Protein AF-B4K086-F1 (afdb_monomer)

Mean predicted aligned error: 8.66 Å

Organism: Drosophila grimshawi (NCBI:txid7222)

Nearest PDB structures (foldseek):
  3rhd-assembly1_A  TM=7.196E-01  e=6.968E-02  Methanocaldococcus jannaschii
  5izd-assembly1_C  TM=5.381E-01  e=2.845E-02  Thermoplasma acidophilum
  7ljd-assembly1_A  TM=4.896E-01  e=7.433E-01  Homo sapiens
  7ljc-assembly1_A  TM=4.248E-01  e=9.601E-01  Homo sapiens
  8hdo-assembly1_A  TM=4.375E-01  e=1.409E+00  Homo sapiens

InterPro domains:
  IPR009961 Protein of unknown function DUF1487 [PF07368] (1-155)
  IPR009961 Protein of unknown function DUF1487 [PTHR21644] (1-155)

Sequence (176 aa):
MQPLAESVATHPNYMATLEMIGKLSVKTISADKTLISDPLVSPILVCNCQHSMLGEGPTGVICLHTFRSNAEAVEICCKESFQFSSTCIWNESLEGIYQLAVAIDCPIFYCNCNNVSLSPISSDEIKLCFFDGFHYERLPINGKNKIIIFPIGAHISQKSDEPPIVSNSSIPFLIE

Radius of gyration: 19.1 Å; Cα contacts (8 Å, |Δi|>4): 245; chains: 1; bounding box: 48×34×50 Å

Solvent-accessible surface area (backbone atoms only — not comparable to full-atom values): 10789 Å² total; per-residue (Å²): 133,69,65,44,55,67,80,33,63,74,25,69,44,21,56,53,18,56,53,35,42,62,74,68,66,59,56,70,51,65,70,63,70,91,82,43,65,86,87,50,39,58,46,34,35,34,48,76,49,63,53,70,76,40,57,68,79,56,39,54,62,42,68,43,74,89,70,92,44,71,68,50,48,43,54,57,60,70,69,42,86,70,80,48,77,56,48,68,46,84,68,92,46,68,67,60,48,51,55,47,61,68,68,42,80,46,44,31,38,25,37,65,48,71,96,71,81,59,74,86,55,67,49,89,83,48,44,65,49,77,56,95,53,28,42,39,38,49,46,80,51,96,92,37,70,29,38,42,33,34,56,39,69,90,65,42,85,73,80,67,92,62,78,80,76,86,63,84,66,93,52,80,86,78,76,122

pLDDT: mean 86.0, std 16.11, range [36.31, 98.06]

Foldseek 3Di:
DDWDDPCLLPDPLLVQLVVLCVVVVFDKDADDPVVDDPPTGAQIETEPDAVVSRGDDSNSYDYDYDDDALVRVLVSQVPHPDAAQEDEAEDPDPVSQVVNVQRHRYQEYHYNDPDDDCVVVPDPVPQWDDDPQKTWGWDQHPNGTHIYIYGHDPSPPDDDPDDDPPDPDPDVPVPD

Secondary structure (DSSP, 8-state):
-PPPPHHHHT-HHHHHHHHHHHHHT--EE---GGGS-TT--PPEEEET--GGGT-SSS--EEEE---SSHHHHHHHHHH-SS--S-EEE--S-HHHHHHHHHHS--SEEEES--S--SGGG-STT--EEEETTEEEEEEEETTEEEEEEEE-GGGS----SSPP-----SSGGG--

Structure (mmCIF, N/CA/C/O backbone):
data_AF-B4K086-F1
#
_entry.id   AF-B4K086-F1
#
loop_
_atom_site.group_PDB
_atom_site.id
_atom_site.type_symbol
_atom_site.label_atom_id
_atom_site.label_alt_id
_atom_site.label_comp_id
_atom_site.label_asym_id
_atom_site.label_entity_id
_atom_site.label_seq_id
_atom_site.pdbx_PDB_ins_code
_atom_site.Cartn_x
_atom_site.Cartn_y
_atom_site.Cartn_z
_atom_site.occupancy
_atom_site.B_iso_or_equiv
_atom_site.auth_seq_id
_atom_site.auth_comp_id
_atom_site.auth_asym_id
_atom_site.auth_atom_id
_atom_site.pdbx_PDB_model_num
ATOM 1 N N . MET A 1 1 ? 17.214 -6.961 -1.903 1.00 69.44 1 MET A N 1
ATOM 2 C CA . MET A 1 1 ? 15.840 -7.195 -2.401 1.00 69.44 1 MET A CA 1
ATOM 3 C C . MET A 1 1 ? 15.646 -8.691 -2.537 1.00 69.44 1 MET A C 1
ATOM 5 O O . MET A 1 1 ? 16.570 -9.343 -3.003 1.00 69.44 1 MET A O 1
ATOM 9 N N . GLN A 1 2 ? 14.514 -9.225 -2.080 1.00 79.31 2 GLN A N 1
ATOM 10 C CA . GLN A 1 2 ? 14.184 -10.639 -2.285 1.00 79.31 2 GLN A CA 1
ATOM 11 C C . GLN A 1 2 ? 13.785 -10.873 -3.752 1.00 79.31 2 GLN A C 1
ATOM 13 O O . G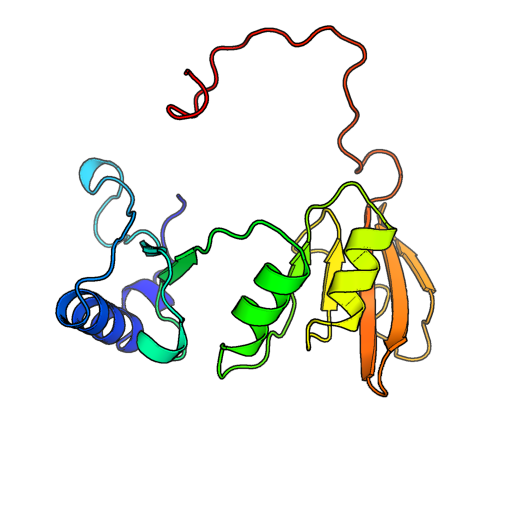LN A 1 2 ? 13.277 -9.937 -4.376 1.00 79.31 2 GLN A O 1
ATOM 18 N N . PRO A 1 3 ? 14.012 -12.070 -4.311 1.00 84.81 3 PRO A N 1
ATOM 19 C CA . PRO A 1 3 ? 13.535 -12.411 -5.646 1.00 84.81 3 PRO A CA 1
ATOM 20 C C . PRO A 1 3 ? 12.010 -12.355 -5.783 1.00 84.81 3 PRO A C 1
ATOM 22 O O . PRO A 1 3 ? 11.280 -12.545 -4.809 1.00 84.81 3 PRO A O 1
ATOM 25 N N . 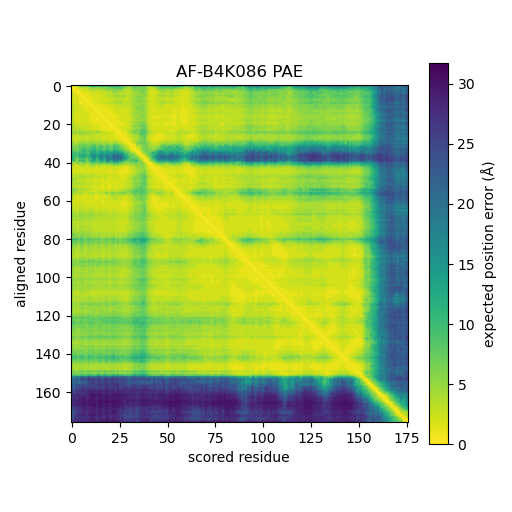LEU A 1 4 ? 11.529 -12.132 -7.007 1.00 86.81 4 LEU A N 1
ATOM 26 C CA . LEU A 1 4 ? 10.123 -12.317 -7.357 1.00 86.81 4 LEU A CA 1
ATOM 27 C C . LEU A 1 4 ? 9.743 -13.796 -7.249 1.00 86.81 4 LEU A C 1
ATOM 29 O O . LEU A 1 4 ? 10.556 -14.688 -7.496 1.00 86.81 4 LEU A O 1
ATOM 33 N N . ALA A 1 5 ? 8.475 -14.047 -6.927 1.00 88.00 5 ALA A N 1
ATOM 34 C CA . ALA A 1 5 ? 7.904 -15.378 -7.066 1.00 88.00 5 ALA A CA 1
ATOM 35 C C . ALA A 1 5 ? 7.968 -15.823 -8.535 1.00 88.00 5 ALA A C 1
ATOM 37 O O . ALA A 1 5 ? 7.764 -15.009 -9.439 1.00 88.00 5 ALA A O 1
ATOM 38 N N . GLU A 1 6 ? 8.188 -17.118 -8.768 1.00 87.62 6 GLU A N 1
ATOM 39 C CA . GLU A 1 6 ? 8.276 -17.699 -10.115 1.00 87.62 6 GLU A CA 1
ATOM 40 C C . GLU A 1 6 ? 7.051 -17.345 -10.971 1.00 87.62 6 GLU A C 1
ATOM 42 O O . GLU A 1 6 ? 7.188 -16.905 -12.108 1.00 87.62 6 GLU A O 1
ATOM 47 N N . SER A 1 7 ? 5.856 -17.403 -10.374 1.00 89.44 7 SER A N 1
ATOM 48 C CA . SER A 1 7 ? 4.592 -17.059 -11.032 1.00 89.44 7 SER A CA 1
ATOM 49 C C . SER A 1 7 ? 4.510 -15.615 -11.532 1.00 89.44 7 SER A C 1
ATOM 51 O O . SER A 1 7 ? 3.753 -15.347 -12.461 1.00 89.44 7 SER A O 1
ATOM 53 N N . VAL A 1 8 ? 5.261 -14.688 -10.930 1.00 90.38 8 VAL A N 1
ATOM 54 C CA . VAL A 1 8 ? 5.365 -13.288 -11.371 1.00 90.38 8 VAL A CA 1
ATOM 55 C C . VAL A 1 8 ? 6.495 -13.143 -12.386 1.00 90.38 8 VAL A C 1
ATOM 57 O O . VAL A 1 8 ? 6.307 -12.513 -13.423 1.00 90.38 8 VAL A O 1
ATOM 60 N N . ALA A 1 9 ? 7.647 -13.762 -12.115 1.00 88.31 9 ALA A N 1
ATOM 61 C CA . ALA A 1 9 ? 8.837 -13.729 -12.962 1.00 88.31 9 ALA A CA 1
ATOM 62 C C . ALA A 1 9 ? 8.576 -14.210 -14.397 1.00 88.31 9 ALA A C 1
ATOM 64 O O . ALA A 1 9 ? 9.133 -13.664 -15.346 1.00 88.31 9 ALA A O 1
ATOM 65 N N . THR A 1 10 ? 7.713 -15.213 -14.564 1.00 89.25 10 THR A N 1
ATOM 66 C CA . THR A 1 10 ? 7.357 -15.773 -15.874 1.00 89.25 10 THR A CA 1
ATOM 67 C C . THR A 1 10 ? 6.059 -15.196 -16.442 1.00 89.25 10 THR A C 1
ATOM 69 O O . THR A 1 10 ? 5.578 -15.669 -17.473 1.00 89.25 10 THR A O 1
ATOM 72 N N . HIS A 1 11 ? 5.441 -14.217 -15.773 1.00 93.00 11 HIS A N 1
ATOM 73 C CA . HIS A 1 11 ? 4.130 -13.719 -16.174 1.00 93.00 11 HIS A CA 1
ATOM 74 C C . HIS A 1 11 ? 4.225 -12.808 -17.413 1.00 93.00 11 HIS A C 1
ATOM 76 O O . HIS A 1 11 ? 5.074 -11.913 -17.445 1.00 93.00 11 HIS A O 1
ATOM 82 N N . PRO A 1 12 ? 3.320 -12.927 -18.406 1.00 94.25 12 PRO A N 1
ATOM 83 C CA . PRO A 1 12 ? 3.310 -12.044 -19.578 1.00 94.25 12 PRO A CA 1
ATOM 84 C C . PRO A 1 12 ? 3.248 -10.551 -19.226 1.00 94.25 12 PRO A C 1
ATOM 86 O O . PRO A 1 12 ? 3.929 -9.739 -19.847 1.00 94.25 12 PRO A O 1
ATOM 89 N N . ASN A 1 13 ? 2.483 -10.191 -18.189 1.00 94.88 13 ASN A N 1
ATOM 90 C CA . ASN A 1 13 ? 2.382 -8.803 -17.720 1.00 94.88 13 ASN A CA 1
ATOM 91 C C . ASN A 1 13 ? 3.718 -8.258 -17.198 1.00 94.88 13 ASN A C 1
ATOM 93 O O . ASN A 1 13 ? 4.010 -7.095 -17.444 1.00 94.88 13 ASN A O 1
ATOM 97 N N . TYR A 1 14 ? 4.552 -9.081 -16.551 1.00 93.81 14 TYR A N 1
ATOM 98 C CA . TYR A 1 14 ? 5.896 -8.662 -16.149 1.00 93.81 14 TYR A CA 1
ATOM 99 C C . TYR A 1 14 ? 6.744 -8.305 -17.376 1.00 93.81 14 TYR A C 1
ATOM 101 O O . TYR A 1 14 ? 7.332 -7.226 -17.429 1.00 93.81 14 TYR A O 1
ATOM 109 N N . MET A 1 15 ? 6.731 -9.154 -18.409 1.00 91.69 15 MET A N 1
ATOM 110 C CA . MET A 1 15 ? 7.468 -8.904 -19.655 1.00 91.69 15 MET A CA 1
ATOM 111 C C . MET A 1 15 ? 6.976 -7.638 -20.371 1.00 91.69 15 MET A C 1
ATOM 113 O O . MET A 1 15 ? 7.784 -6.802 -20.773 1.00 91.69 15 MET A O 1
ATOM 117 N N . ALA A 1 16 ? 5.657 -7.446 -20.459 1.00 95.44 16 ALA A N 1
ATOM 118 C CA . ALA A 1 16 ? 5.065 -6.235 -21.027 1.00 95.44 16 ALA A CA 1
ATOM 119 C C . ALA A 1 16 ? 5.452 -4.973 -20.233 1.00 95.44 16 ALA A C 1
ATOM 121 O O . ALA A 1 16 ? 5.748 -3.931 -20.821 1.00 95.44 16 ALA A O 1
ATOM 122 N N . THR A 1 17 ? 5.516 -5.066 -18.902 1.00 95.56 17 THR A N 1
ATOM 123 C CA . THR A 1 17 ? 5.981 -3.971 -18.046 1.00 95.56 17 THR A CA 1
ATOM 124 C C . THR A 1 17 ? 7.452 -3.631 -18.294 1.00 95.56 17 THR A C 1
ATOM 126 O O . THR A 1 17 ? 7.785 -2.448 -18.362 1.00 95.56 17 THR A O 1
ATOM 129 N N . LEU A 1 18 ? 8.333 -4.617 -18.505 1.00 93.44 18 LEU A N 1
ATOM 130 C CA . LEU A 1 18 ? 9.736 -4.358 -18.862 1.00 93.44 18 LEU A CA 1
ATOM 131 C C . LEU A 1 18 ? 9.861 -3.582 -20.180 1.00 93.44 18 LEU A C 1
ATOM 133 O O . LEU A 1 18 ? 10.646 -2.634 -20.271 1.00 93.44 18 LEU A O 1
ATOM 137 N N . GLU A 1 19 ? 9.060 -3.936 -21.188 1.00 95.00 19 GLU A N 1
ATOM 138 C CA . GLU A 1 19 ? 9.011 -3.180 -22.442 1.00 95.00 19 GLU A CA 1
ATOM 139 C C . GLU A 1 19 ? 8.523 -1.744 -22.223 1.00 95.00 19 GLU A C 1
ATOM 141 O O . GLU A 1 19 ? 9.067 -0.805 -22.811 1.00 95.00 19 GLU A O 1
ATOM 146 N N . MET A 1 20 ? 7.504 -1.561 -21.379 1.00 96.44 20 MET A N 1
ATOM 147 C CA . MET A 1 20 ? 6.934 -0.246 -21.097 1.00 96.44 20 MET A CA 1
ATOM 148 C C . MET A 1 20 ? 7.914 0.656 -20.340 1.00 96.44 20 MET A C 1
ATOM 150 O O . MET A 1 20 ? 8.062 1.825 -20.693 1.00 96.44 20 MET A O 1
ATOM 154 N N . ILE A 1 21 ? 8.662 0.106 -19.379 1.00 95.44 21 ILE A N 1
ATOM 155 C CA . ILE A 1 21 ? 9.772 0.800 -18.707 1.00 95.44 21 ILE A CA 1
ATOM 156 C C . ILE A 1 21 ? 10.783 1.318 -19.737 1.00 95.44 21 ILE A C 1
ATOM 158 O O . ILE A 1 21 ? 11.169 2.488 -19.685 1.00 95.44 21 ILE A O 1
ATOM 162 N N . GLY A 1 22 ? 11.177 0.472 -20.698 1.00 93.75 22 GLY A N 1
ATOM 163 C CA . GLY A 1 22 ? 12.098 0.851 -21.770 1.00 93.75 22 GLY A CA 1
ATOM 164 C C . GLY A 1 22 ? 11.544 1.966 -22.663 1.00 93.75 22 GLY A C 1
ATOM 165 O O . GLY A 1 22 ? 12.252 2.929 -22.957 1.00 93.75 22 GLY A O 1
ATOM 166 N N . LYS A 1 23 ? 10.261 1.886 -23.041 1.00 96.38 23 LYS A N 1
ATOM 167 C CA . LYS A 1 23 ? 9.582 2.905 -23.864 1.00 96.38 23 LYS A CA 1
ATOM 168 C C . LYS A 1 23 ? 9.470 4.253 -23.152 1.00 96.38 23 LYS A C 1
ATOM 170 O O . LYS A 1 23 ? 9.705 5.285 -23.772 1.00 96.38 23 LYS A O 1
ATOM 175 N N . LEU A 1 24 ? 9.125 4.248 -21.866 1.00 95.56 24 LEU A N 1
ATOM 176 C CA . LEU A 1 24 ? 8.968 5.467 -21.071 1.00 95.56 24 LEU A CA 1
ATOM 177 C C . LEU A 1 24 ? 10.306 6.071 -20.624 1.00 95.56 24 LEU A C 1
ATOM 179 O O . LEU A 1 24 ? 10.331 7.222 -20.197 1.00 95.56 24 LEU A O 1
ATOM 183 N N . SER A 1 25 ? 11.408 5.314 -20.710 1.00 93.12 25 SER A N 1
ATOM 184 C CA . SER A 1 25 ? 12.740 5.740 -20.249 1.00 93.12 25 SER A CA 1
ATOM 185 C C . SER A 1 25 ? 12.732 6.248 -18.798 1.00 93.12 25 SER A C 1
ATOM 187 O O . SER A 1 25 ? 13.395 7.227 -18.450 1.00 93.12 25 SER A O 1
ATOM 189 N N . VAL A 1 26 ? 11.949 5.586 -17.943 1.00 94.56 26 VAL A N 1
ATOM 190 C CA . VAL A 1 26 ? 11.819 5.926 -16.520 1.00 94.56 26 VAL A CA 1
ATOM 191 C C . VAL A 1 26 ? 13.050 5.491 -15.734 1.00 94.56 26 VAL A C 1
ATOM 193 O O . VAL A 1 26 ? 13.702 4.496 -16.048 1.00 94.56 26 VAL A O 1
ATOM 196 N N . LYS A 1 27 ? 13.369 6.230 -14.668 1.00 95.44 27 LYS A N 1
ATOM 197 C CA . LYS A 1 27 ? 14.475 5.875 -13.776 1.00 95.44 27 LYS A CA 1
ATOM 198 C C . LYS A 1 27 ? 14.109 4.630 -12.969 1.00 95.44 27 LYS A C 1
ATOM 200 O O . LYS A 1 27 ? 13.087 4.620 -12.286 1.00 95.44 27 LYS A O 1
ATOM 205 N N . THR A 1 28 ? 14.979 3.623 -12.992 1.00 94.62 28 THR A N 1
ATOM 206 C CA . THR A 1 28 ? 14.780 2.365 -12.262 1.00 94.62 28 THR A CA 1
ATOM 207 C C . THR A 1 28 ? 15.925 2.039 -11.313 1.00 94.62 28 THR A C 1
ATOM 209 O O . THR A 1 28 ? 17.080 2.350 -11.602 1.00 94.62 28 THR A O 1
ATOM 212 N N . ILE A 1 29 ? 15.618 1.336 -10.225 1.00 91.62 29 ILE A N 1
ATOM 213 C CA . ILE A 1 29 ? 16.590 0.700 -9.332 1.00 91.62 29 ILE A CA 1
ATOM 214 C C . ILE A 1 29 ? 16.277 -0.799 -9.324 1.00 91.62 29 ILE A C 1
ATOM 216 O O . ILE A 1 29 ? 15.154 -1.207 -9.040 1.00 91.62 29 ILE A O 1
ATOM 220 N N . SER A 1 30 ? 17.264 -1.623 -9.651 1.00 87.12 30 SER A N 1
ATOM 221 C CA . SER A 1 30 ? 17.156 -3.086 -9.630 1.00 87.12 30 SER A CA 1
ATOM 222 C C . SER A 1 30 ? 18.325 -3.661 -8.844 1.00 87.12 30 SER A C 1
ATOM 224 O O . SER A 1 30 ? 19.332 -2.980 -8.636 1.00 87.12 30 SER A O 1
ATOM 226 N N . ALA A 1 31 ? 18.175 -4.883 -8.339 1.00 84.31 31 ALA A N 1
ATOM 227 C CA . ALA A 1 31 ? 19.297 -5.548 -7.695 1.00 84.31 31 ALA A CA 1
ATOM 228 C C . ALA A 1 31 ? 20.352 -5.930 -8.739 1.00 84.31 31 ALA A C 1
ATOM 230 O O . ALA A 1 31 ? 20.042 -6.161 -9.909 1.00 84.31 31 ALA A O 1
ATOM 231 N N . ASP A 1 32 ? 21.604 -5.993 -8.291 1.00 79.00 32 ASP A N 1
ATOM 232 C CA . ASP A 1 32 ? 22.716 -6.424 -9.127 1.00 79.00 32 ASP A CA 1
ATOM 233 C C . ASP A 1 32 ? 22.438 -7.830 -9.683 1.00 79.00 32 ASP A C 1
ATOM 235 O O . ASP A 1 32 ? 22.127 -8.761 -8.935 1.00 79.00 32 ASP A O 1
ATOM 239 N N . LYS A 1 33 ? 22.558 -7.979 -11.006 1.00 72.00 33 LYS A N 1
ATOM 240 C CA . LYS A 1 33 ? 22.329 -9.243 -11.717 1.00 72.00 33 LYS A CA 1
ATOM 241 C C . LYS A 1 33 ? 23.295 -10.342 -11.278 1.00 72.00 33 LYS A C 1
ATOM 243 O O . LYS A 1 33 ? 22.970 -11.511 -11.412 1.00 72.00 33 LYS A O 1
ATOM 248 N N . THR A 1 34 ? 24.464 -9.987 -10.750 1.00 71.94 34 THR A N 1
ATOM 249 C CA . THR A 1 34 ? 25.441 -10.958 -10.234 1.00 71.94 34 THR A CA 1
ATOM 250 C C . THR A 1 34 ? 25.024 -11.571 -8.895 1.00 71.94 34 THR A C 1
ATOM 252 O O . THR A 1 34 ? 25.510 -12.641 -8.536 1.00 71.94 34 THR A O 1
ATOM 255 N N . LEU A 1 35 ? 24.106 -10.923 -8.168 1.00 67.62 35 LEU A N 1
ATOM 256 C CA . LEU A 1 35 ? 23.610 -11.369 -6.864 1.00 67.62 35 LEU A CA 1
ATOM 257 C C . LEU A 1 35 ? 22.326 -12.205 -6.961 1.00 67.62 35 LEU A C 1
ATOM 259 O O . LEU A 1 35 ? 21.799 -12.625 -5.931 1.00 67.62 35 LEU A O 1
ATOM 263 N N . ILE A 1 36 ? 21.801 -12.427 -8.170 1.00 66.19 36 ILE A N 1
ATOM 264 C CA . ILE A 1 36 ? 20.545 -13.144 -8.392 1.00 66.19 36 ILE A CA 1
ATOM 265 C C . ILE A 1 36 ? 20.772 -14.253 -9.413 1.00 66.19 36 ILE A C 1
ATOM 267 O O . ILE A 1 36 ? 21.121 -13.996 -10.561 1.00 66.19 36 ILE A O 1
ATOM 271 N N . SER A 1 37 ? 20.568 -15.495 -8.979 1.00 60.34 37 SER A N 1
ATOM 272 C CA . SER A 1 37 ? 20.691 -16.674 -9.834 1.00 60.34 37 SER A CA 1
ATOM 273 C C . SER A 1 37 ? 19.518 -16.771 -10.813 1.00 60.34 37 SER A C 1
ATOM 275 O O . SER A 1 37 ? 18.366 -16.743 -10.390 1.00 60.34 37 SER A O 1
ATOM 277 N N . ASP A 1 38 ? 19.802 -16.956 -12.101 1.00 56.69 38 ASP A N 1
ATOM 278 C CA . ASP A 1 38 ? 18.819 -17.348 -13.127 1.00 56.69 38 ASP A CA 1
ATOM 279 C C . ASP A 1 38 ? 18.017 -18.590 -12.655 1.00 56.69 38 ASP A C 1
ATOM 281 O O . ASP A 1 38 ? 18.640 -19.517 -1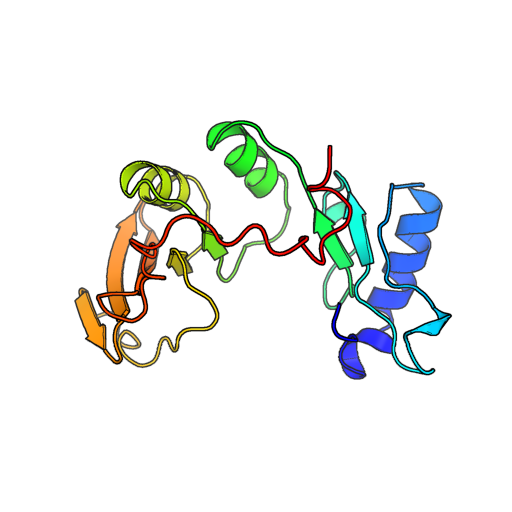2.117 1.00 56.69 38 ASP A O 1
ATOM 285 N N . PRO A 1 39 ? 16.666 -18.635 -12.756 1.00 55.62 39 PRO A N 1
ATOM 286 C CA . PRO A 1 39 ? 15.743 -17.721 -13.456 1.00 55.62 39 PRO A CA 1
ATOM 287 C C . PRO A 1 39 ? 15.127 -16.636 -12.571 1.00 55.62 39 PRO A C 1
ATOM 289 O O . PRO A 1 39 ? 14.152 -15.983 -12.950 1.00 55.62 39 PRO A O 1
ATOM 292 N N . LEU A 1 40 ? 15.650 -16.456 -11.361 1.00 63.97 40 LEU A N 1
ATOM 293 C CA . LEU A 1 40 ? 15.092 -15.506 -10.422 1.00 63.97 40 LEU A CA 1
ATOM 294 C C . LEU A 1 40 ? 15.355 -14.081 -10.917 1.00 63.97 40 LEU A C 1
ATOM 296 O O . LEU A 1 40 ? 16.470 -13.701 -11.262 1.00 63.97 40 LEU A O 1
ATOM 300 N N . VAL A 1 41 ? 14.302 -13.273 -10.938 1.00 78.19 41 VAL A N 1
ATOM 301 C CA . VAL A 1 41 ? 14.363 -11.841 -11.242 1.00 78.19 41 VAL A CA 1
ATOM 302 C C . VAL A 1 41 ? 14.037 -11.061 -9.978 1.00 78.19 41 VAL A C 1
ATOM 304 O O . VAL A 1 41 ? 13.205 -11.482 -9.174 1.00 78.19 41 VAL A O 1
ATOM 307 N N . SER A 1 42 ? 14.708 -9.931 -9.762 1.00 84.62 42 SER A N 1
ATOM 308 C CA . SER A 1 42 ? 14.342 -9.040 -8.658 1.00 84.62 42 SER A CA 1
ATOM 309 C C . SER A 1 42 ? 13.166 -8.148 -9.037 1.00 84.62 42 SER A C 1
ATOM 311 O O . SER A 1 42 ? 13.021 -7.792 -10.210 1.00 84.62 42 SER A O 1
ATOM 313 N N . PRO A 1 43 ? 12.368 -7.721 -8.043 1.00 90.25 43 PRO A N 1
ATOM 314 C CA . PRO A 1 43 ? 11.479 -6.592 -8.224 1.00 90.25 43 PRO A CA 1
ATOM 315 C C . PRO A 1 43 ? 12.260 -5.370 -8.714 1.00 90.25 43 PRO A C 1
ATOM 317 O O . PRO A 1 43 ? 13.383 -5.120 -8.264 1.00 90.25 43 PRO A O 1
ATOM 320 N N . ILE A 1 44 ? 11.650 -4.592 -9.603 1.00 92.38 44 ILE A N 1
ATOM 321 C CA . ILE A 1 44 ? 12.237 -3.349 -10.107 1.00 92.38 44 ILE A CA 1
ATOM 322 C C . ILE A 1 44 ? 11.541 -2.175 -9.432 1.00 92.38 44 ILE A C 1
ATOM 324 O O . ILE A 1 44 ? 10.325 -2.018 -9.528 1.00 92.38 44 ILE A O 1
ATOM 328 N N . LEU A 1 45 ? 12.315 -1.325 -8.767 1.00 95.00 45 LEU A N 1
ATOM 329 C CA . LEU A 1 45 ? 11.819 -0.049 -8.275 1.00 95.00 45 LEU A CA 1
ATOM 330 C C . LEU A 1 45 ? 11.769 0.936 -9.441 1.00 95.00 45 LEU A C 1
ATOM 332 O O . LEU A 1 45 ? 12.795 1.182 -10.074 1.00 95.00 45 LEU A O 1
ATOM 336 N N . VAL A 1 46 ? 10.606 1.520 -9.708 1.00 96.19 46 VAL A N 1
ATOM 337 C CA . VAL A 1 46 ? 10.427 2.548 -10.739 1.00 96.19 46 VAL A CA 1
ATOM 338 C C . VAL A 1 46 ? 10.173 3.883 -10.054 1.00 96.19 46 VAL A C 1
ATOM 340 O O . VAL A 1 46 ? 9.227 4.029 -9.284 1.00 96.19 46 VAL A O 1
ATOM 343 N N . CYS A 1 47 ? 11.039 4.862 -10.294 1.00 95.94 47 CYS A N 1
ATOM 344 C CA . CYS A 1 47 ? 10.998 6.136 -9.588 1.00 95.94 47 CYS A CA 1
ATOM 345 C C . CYS A 1 47 ? 10.040 7.126 -10.259 1.00 95.94 47 CYS A C 1
ATOM 347 O O . CYS A 1 47 ? 10.136 7.361 -11.462 1.00 95.94 47 CYS A O 1
ATOM 349 N N . ASN A 1 48 ? 9.199 7.779 -9.453 1.00 92.88 48 ASN A N 1
ATOM 350 C CA . ASN A 1 48 ? 8.303 8.870 -9.848 1.00 92.88 48 ASN A CA 1
ATOM 351 C C . ASN A 1 48 ? 7.420 8.539 -11.065 1.00 92.88 48 ASN A C 1
ATOM 353 O O . ASN A 1 48 ? 7.196 9.388 -11.928 1.00 92.88 48 ASN A O 1
ATOM 357 N N . CYS A 1 49 ? 6.915 7.307 -11.128 1.00 94.25 49 CYS A N 1
ATOM 358 C CA . CYS A 1 49 ? 6.064 6.817 -12.204 1.00 94.25 49 CYS A CA 1
ATOM 359 C C . CYS A 1 49 ? 4.820 6.154 -11.613 1.00 94.25 49 CYS A C 1
ATOM 361 O O . CYS A 1 49 ? 4.938 5.354 -10.688 1.00 94.25 49 CYS A O 1
ATOM 363 N N . GLN A 1 50 ? 3.648 6.489 -12.154 1.00 92.94 50 GLN A N 1
ATOM 364 C CA . GLN A 1 50 ? 2.394 5.848 -11.765 1.00 92.94 50 GLN A CA 1
ATOM 365 C C . GLN A 1 50 ? 2.368 4.414 -12.285 1.00 92.94 50 GLN A C 1
ATOM 367 O O . GLN A 1 50 ? 2.763 4.154 -13.425 1.00 92.94 50 GLN A O 1
ATOM 372 N N . HIS A 1 51 ? 1.875 3.484 -11.477 1.00 93.38 51 HIS A N 1
ATOM 373 C CA . HIS A 1 51 ? 1.811 2.080 -11.868 1.00 93.38 51 HIS A CA 1
ATOM 374 C C . HIS A 1 51 ? 0.870 1.863 -13.061 1.00 93.38 51 HIS A C 1
ATOM 376 O O . HIS A 1 51 ? 1.166 1.044 -13.928 1.00 93.38 51 HIS A O 1
ATOM 382 N N . SER A 1 52 ? -0.194 2.666 -13.172 1.00 91.69 52 SER A N 1
ATOM 383 C CA . SER A 1 52 ? -1.116 2.669 -14.321 1.00 91.69 52 SER A CA 1
ATOM 384 C C . SER A 1 52 ? -0.427 2.880 -15.681 1.00 91.69 52 SER A C 1
ATOM 386 O O . SER A 1 52 ? -0.927 2.429 -16.710 1.00 91.69 52 SER A O 1
ATOM 388 N N . MET A 1 53 ? 0.747 3.522 -15.703 1.00 93.12 53 MET A N 1
ATOM 389 C CA . MET A 1 53 ? 1.546 3.717 -16.917 1.00 93.12 53 MET A CA 1
ATOM 390 C C . MET A 1 53 ? 2.396 2.494 -17.281 1.00 93.12 53 MET A C 1
ATOM 392 O O . MET A 1 53 ? 2.902 2.425 -18.398 1.00 93.12 53 MET A O 1
ATOM 396 N N . LEU A 1 54 ? 2.600 1.564 -16.345 1.00 93.94 54 LEU A N 1
ATOM 397 C CA . LEU A 1 54 ? 3.508 0.419 -16.467 1.00 93.94 54 LEU A CA 1
ATOM 398 C C . LEU A 1 54 ? 2.779 -0.884 -16.815 1.00 93.94 54 LEU A C 1
ATOM 400 O O . LEU A 1 54 ? 3.373 -1.774 -17.427 1.00 93.94 54 LEU A O 1
ATOM 404 N N . GLY A 1 55 ? 1.511 -1.001 -16.423 1.00 91.19 55 GLY A N 1
ATOM 405 C CA . GLY A 1 55 ? 0.663 -2.157 -16.692 1.00 91.19 55 GLY A CA 1
ATOM 406 C C . GLY A 1 55 ? -0.257 -2.490 -15.522 1.00 91.19 55 GLY A C 1
ATOM 407 O O . GLY A 1 55 ? -0.291 -1.790 -14.515 1.00 91.19 55 GLY A O 1
ATOM 408 N N . GLU A 1 56 ? -0.993 -3.590 -15.655 1.00 89.06 56 GLU A N 1
ATOM 409 C CA . GLU A 1 56 ? -1.892 -4.104 -14.619 1.00 89.06 56 GLU A CA 1
ATOM 410 C C . GLU A 1 56 ? -1.533 -5.550 -14.248 1.00 89.06 56 GLU A C 1
ATOM 412 O O . GLU A 1 56 ? -1.014 -6.319 -15.064 1.00 89.06 56 GLU A O 1
ATOM 417 N N . GLY A 1 57 ? -1.839 -5.952 -13.013 1.00 88.50 57 GLY A N 1
ATOM 418 C CA . GLY A 1 57 ? -1.628 -7.316 -12.523 1.00 88.50 57 GLY A CA 1
ATOM 419 C C . GLY A 1 57 ? -0.210 -7.570 -11.984 1.00 88.50 57 GLY A C 1
ATOM 420 O O . GLY A 1 57 ? 0.394 -6.671 -11.400 1.00 88.50 57 GLY A O 1
ATOM 421 N N . PRO A 1 58 ? 0.330 -8.797 -12.104 1.00 90.56 58 PRO A N 1
ATOM 422 C CA . PRO A 1 58 ? 1.640 -9.154 -11.558 1.00 90.56 58 PRO A CA 1
ATOM 423 C C . PRO A 1 58 ? 2.764 -8.583 -12.435 1.00 90.56 58 PRO A C 1
ATOM 425 O O . PRO A 1 58 ? 3.340 -9.261 -13.283 1.00 90.56 58 PRO A O 1
ATOM 428 N N . THR A 1 59 ? 3.055 -7.304 -12.233 1.00 93.19 59 THR A N 1
ATOM 429 C CA . THR A 1 59 ? 4.006 -6.510 -13.025 1.00 93.19 59 THR A CA 1
ATOM 430 C C . THR A 1 59 ? 5.425 -6.525 -12.466 1.00 93.19 59 THR A C 1
ATOM 432 O O . THR A 1 59 ? 6.312 -5.936 -13.070 1.00 93.19 59 THR A O 1
ATOM 435 N N . GLY A 1 60 ? 5.664 -7.152 -11.307 1.00 91.88 60 GLY A N 1
ATOM 436 C CA . GLY A 1 60 ? 6.997 -7.282 -10.699 1.00 91.88 60 GLY A CA 1
ATOM 437 C C . GLY A 1 60 ? 7.701 -5.955 -10.377 1.00 91.88 60 GLY A C 1
ATOM 438 O O . GLY A 1 60 ? 8.903 -5.949 -10.110 1.00 91.88 60 GLY A O 1
ATOM 439 N N . VAL A 1 61 ? 6.977 -4.834 -10.405 1.00 93.50 61 VAL A N 1
ATOM 440 C CA . VAL A 1 61 ? 7.511 -3.495 -10.140 1.00 93.50 61 VAL A CA 1
ATOM 441 C C . VAL A 1 61 ? 6.974 -2.929 -8.837 1.00 93.50 61 VAL A C 1
ATOM 443 O O . VAL A 1 61 ? 5.861 -3.227 -8.409 1.00 93.50 61 VAL A O 1
ATOM 446 N N . ILE A 1 62 ? 7.772 -2.061 -8.228 1.00 93.69 62 ILE A N 1
ATOM 447 C CA . ILE A 1 62 ? 7.395 -1.259 -7.070 1.00 93.69 62 ILE A CA 1
ATOM 448 C C . ILE A 1 62 ? 7.569 0.207 -7.470 1.00 93.69 62 ILE A C 1
ATOM 450 O O . ILE A 1 62 ? 8.680 0.640 -7.774 1.00 93.69 62 ILE A O 1
ATOM 454 N N . CYS A 1 63 ? 6.488 0.983 -7.479 1.00 94.88 63 CYS A N 1
ATOM 455 C CA . CYS A 1 63 ? 6.575 2.416 -7.756 1.00 94.88 63 CYS A CA 1
ATOM 456 C C . CYS A 1 63 ? 7.067 3.154 -6.509 1.00 94.88 63 CYS A C 1
ATOM 458 O O . CYS A 1 63 ? 6.512 2.999 -5.422 1.00 94.88 63 CYS A O 1
ATOM 460 N N . LEU A 1 64 ? 8.123 3.950 -6.663 1.00 95.88 64 LEU A N 1
ATOM 461 C CA . LEU A 1 64 ? 8.747 4.698 -5.580 1.00 95.88 64 LEU A CA 1
ATOM 462 C C . LEU A 1 64 ? 8.610 6.195 -5.835 1.00 95.88 64 LEU A C 1
ATOM 464 O O . LEU A 1 64 ? 9.127 6.716 -6.824 1.00 95.88 64 LEU A O 1
ATOM 468 N N . HIS A 1 65 ? 7.967 6.887 -4.901 1.00 95.94 65 HIS A N 1
ATOM 469 C CA . HIS A 1 65 ? 7.776 8.330 -4.945 1.00 95.94 65 HIS A CA 1
ATOM 470 C C . HIS A 1 65 ? 8.397 8.986 -3.718 1.00 95.94 65 HIS A C 1
ATOM 472 O O . HIS A 1 65 ? 8.337 8.454 -2.611 1.00 95.94 65 HIS A O 1
ATOM 478 N N . THR A 1 66 ? 8.957 10.173 -3.918 1.00 95.19 66 THR A N 1
ATOM 479 C CA . THR A 1 66 ? 9.339 11.071 -2.826 1.00 95.19 66 THR A CA 1
ATOM 480 C C . THR A 1 66 ? 8.252 12.115 -2.630 1.00 95.19 66 THR A C 1
ATOM 482 O O . THR A 1 66 ? 7.763 12.673 -3.611 1.00 95.19 66 THR A O 1
ATOM 485 N N . PHE A 1 67 ? 7.926 12.422 -1.382 1.00 95.81 67 PHE A N 1
ATOM 486 C CA . PHE A 1 67 ? 6.958 13.449 -1.008 1.00 95.81 67 PHE A CA 1
ATOM 487 C C . PHE A 1 67 ? 7.454 14.197 0.234 1.00 95.81 67 PHE A C 1
ATOM 489 O O . PHE A 1 67 ? 8.306 13.701 0.971 1.00 95.81 67 PHE A O 1
ATOM 496 N N . ARG A 1 68 ? 6.934 15.402 0.460 1.00 95.56 68 ARG A N 1
ATOM 497 C CA . ARG A 1 68 ? 7.308 16.292 1.572 1.00 95.56 68 ARG A CA 1
ATOM 498 C C . ARG A 1 68 ? 6.195 16.490 2.593 1.00 95.56 68 ARG A C 1
ATOM 500 O O . ARG A 1 68 ? 6.434 17.059 3.653 1.00 95.56 68 ARG A O 1
ATOM 507 N N . SER A 1 69 ? 4.976 16.062 2.275 1.00 94.81 69 SER A N 1
ATOM 508 C CA . SER A 1 69 ? 3.813 16.213 3.148 1.00 94.81 69 SER A CA 1
ATOM 509 C C . SER A 1 69 ? 2.809 15.079 2.953 1.00 94.81 69 SER A C 1
ATOM 511 O O . SER A 1 69 ? 2.789 14.426 1.909 1.00 94.81 69 SER A O 1
ATOM 513 N N . ASN A 1 70 ? 1.925 14.891 3.937 1.00 94.69 70 ASN A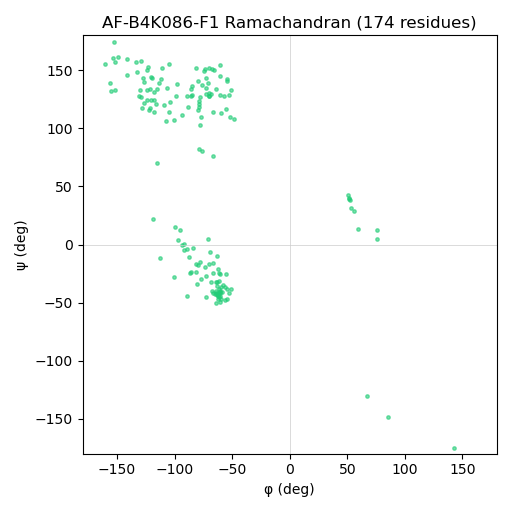 N 1
ATOM 514 C CA . ASN A 1 70 ? 0.795 13.966 3.817 1.00 94.69 70 ASN A CA 1
ATOM 515 C C . ASN A 1 70 ? -0.107 14.317 2.623 1.00 94.69 70 ASN A C 1
ATOM 517 O O . ASN A 1 70 ? -0.612 13.418 1.963 1.00 94.69 70 ASN A O 1
ATOM 521 N N . ALA A 1 71 ? -0.279 15.607 2.316 1.00 95.38 71 ALA A N 1
ATOM 522 C CA . ALA A 1 71 ? -1.074 16.048 1.172 1.00 95.38 71 ALA A CA 1
ATOM 523 C C . ALA A 1 71 ? -0.467 15.578 -0.161 1.00 95.38 71 ALA A C 1
ATOM 525 O O . ALA A 1 71 ? -1.189 15.060 -1.007 1.00 95.38 71 ALA A O 1
ATOM 526 N N . GLU A 1 72 ? 0.857 15.686 -0.320 1.00 95.94 72 GLU A N 1
ATOM 527 C CA . GLU A 1 72 ? 1.556 15.165 -1.503 1.00 95.94 72 GLU A CA 1
ATOM 528 C C . GLU A 1 72 ? 1.448 13.635 -1.596 1.00 95.94 72 GLU A C 1
ATOM 530 O O . GLU A 1 72 ? 1.191 13.106 -2.675 1.00 95.94 72 GLU A O 1
ATOM 535 N N . ALA A 1 73 ? 1.588 12.915 -0.475 1.00 95.06 73 ALA A N 1
ATOM 536 C CA . ALA A 1 73 ? 1.418 11.460 -0.447 1.00 95.06 73 ALA A CA 1
ATOM 537 C C . ALA A 1 73 ? 0.003 11.038 -0.883 1.00 95.06 73 ALA A C 1
ATOM 539 O O . ALA A 1 73 ? -0.151 10.138 -1.707 1.00 95.06 73 ALA A O 1
ATOM 540 N N . VAL A 1 74 ? -1.027 11.728 -0.383 1.00 95.31 74 VAL A N 1
ATOM 541 C CA . VAL A 1 74 ? -2.425 11.515 -0.787 1.00 95.31 74 VAL A CA 1
ATOM 542 C C . VAL A 1 74 ? -2.610 11.801 -2.273 1.00 95.31 74 VAL A C 1
ATOM 544 O O . VAL A 1 74 ? -3.229 11.001 -2.967 1.00 95.31 74 VAL A O 1
ATOM 547 N N . GLU A 1 75 ? -2.061 12.904 -2.787 1.00 95.06 75 GLU A N 1
ATOM 548 C CA . GLU A 1 75 ? -2.162 13.248 -4.207 1.00 95.06 75 GLU A CA 1
ATOM 549 C C . GLU A 1 75 ? -1.531 12.171 -5.101 1.00 95.06 75 GLU A C 1
ATOM 551 O O . GLU A 1 75 ? -2.095 11.824 -6.138 1.00 95.06 75 GLU A O 1
ATOM 556 N N . ILE A 1 76 ? -0.386 11.615 -4.695 1.00 94.25 76 ILE A N 1
ATOM 557 C CA . ILE A 1 76 ? 0.256 10.495 -5.393 1.00 94.25 76 ILE A CA 1
ATOM 558 C C . ILE A 1 76 ? -0.674 9.277 -5.405 1.00 94.25 76 ILE A C 1
ATOM 560 O O . ILE A 1 76 ? -0.925 8.730 -6.476 1.00 94.25 76 ILE A O 1
ATOM 564 N N . CYS A 1 77 ? -1.234 8.887 -4.255 1.00 93.38 77 CYS A N 1
ATOM 565 C CA . CYS A 1 77 ? -2.166 7.759 -4.177 1.00 93.38 77 CYS A CA 1
ATOM 566 C C . CYS A 1 77 ? -3.423 7.973 -5.035 1.00 93.38 77 CYS A C 1
ATOM 568 O O . CYS A 1 77 ? -3.863 7.046 -5.705 1.00 93.38 77 CYS A O 1
ATOM 570 N N . CYS A 1 78 ? -3.988 9.183 -5.050 1.00 91.44 78 CYS A N 1
ATOM 571 C CA . CYS A 1 78 ? -5.197 9.512 -5.815 1.00 91.44 78 CYS A CA 1
ATOM 572 C C . CYS A 1 78 ? -4.985 9.543 -7.335 1.00 91.44 78 CYS A C 1
ATOM 574 O O . CYS A 1 78 ? -5.961 9.543 -8.082 1.00 91.44 78 CYS A O 1
ATOM 576 N N . LYS A 1 79 ? -3.733 9.621 -7.801 1.00 91.69 79 LYS A N 1
ATOM 577 C CA . LYS A 1 79 ? -3.400 9.565 -9.231 1.00 91.69 79 LYS A CA 1
ATOM 578 C C . LYS A 1 79 ? -3.385 8.140 -9.780 1.00 91.69 79 LYS A C 1
ATOM 580 O O . LYS A 1 79 ? -3.437 7.975 -10.995 1.00 91.69 79 LYS A O 1
ATOM 585 N N . GLU A 1 80 ? -3.301 7.131 -8.917 1.00 90.00 80 GLU A N 1
ATOM 586 C CA . GLU A 1 80 ? -3.387 5.741 -9.352 1.00 90.00 80 GLU A CA 1
ATOM 587 C C . GLU A 1 80 ? -4.820 5.381 -9.757 1.00 90.00 80 GLU A C 1
ATOM 589 O O . GLU A 1 80 ? -5.795 5.842 -9.165 1.00 90.00 80 GLU A O 1
ATOM 594 N N . SER A 1 81 ? -4.955 4.549 -10.791 1.00 83.94 81 SER A N 1
ATOM 595 C CA . SER A 1 81 ? -6.259 4.158 -11.344 1.00 83.94 81 SER A CA 1
ATOM 596 C C . SER A 1 81 ? -6.888 2.946 -10.651 1.00 83.94 81 SER A C 1
ATOM 598 O O . SER A 1 81 ? -8.053 2.639 -10.902 1.00 83.94 81 SER A O 1
ATOM 600 N N . PHE A 1 82 ? -6.138 2.242 -9.801 1.00 84.88 82 PHE A N 1
ATOM 601 C CA . PHE A 1 82 ? -6.599 1.051 -9.089 1.00 84.88 82 PHE A CA 1
ATOM 602 C C . PHE A 1 82 ? -6.892 1.348 -7.622 1.00 84.88 82 PHE A C 1
ATOM 604 O O . PHE A 1 82 ? -6.331 2.251 -7.005 1.00 84.88 82 PHE A O 1
ATOM 611 N N . GLN A 1 83 ? -7.766 0.528 -7.045 1.00 87.12 83 GLN A N 1
ATOM 612 C CA . GLN A 1 83 ? -8.104 0.609 -5.634 1.00 87.12 83 GLN A CA 1
ATOM 613 C C . GLN A 1 83 ? -7.109 -0.199 -4.796 1.00 87.12 83 GLN A C 1
ATOM 615 O O . GLN A 1 83 ? -6.893 -1.388 -5.039 1.00 87.12 83 GLN A O 1
ATOM 620 N N . PHE A 1 84 ? -6.539 0.429 -3.769 1.00 91.50 84 PHE A N 1
ATOM 621 C CA . PHE A 1 84 ? -5.696 -0.263 -2.798 1.00 91.50 84 PHE A CA 1
ATOM 622 C C . PHE A 1 84 ? -6.548 -1.195 -1.929 1.00 91.50 84 PHE A C 1
ATOM 624 O O . PHE A 1 84 ? -7.531 -0.770 -1.323 1.00 91.50 84 PHE A O 1
ATOM 631 N N . SER A 1 85 ? -6.154 -2.466 -1.829 1.00 93.06 85 SER A N 1
ATOM 632 C CA . SER A 1 85 ? -6.790 -3.433 -0.922 1.00 93.06 85 SER A CA 1
ATOM 633 C C . SER A 1 85 ? -6.361 -3.235 0.532 1.00 93.06 85 SER A C 1
ATOM 635 O O . SER A 1 85 ? -7.104 -3.548 1.456 1.00 93.06 85 SER A O 1
ATOM 637 N N . SER A 1 86 ? -5.145 -2.740 0.737 1.00 95.94 86 SER A N 1
ATOM 638 C CA . SER A 1 86 ? -4.568 -2.442 2.043 1.00 95.94 86 SER A CA 1
ATOM 639 C C . SER A 1 86 ? -3.403 -1.474 1.882 1.00 95.94 86 SER A C 1
ATOM 641 O O . SER A 1 86 ? -2.752 -1.459 0.839 1.00 95.94 86 SER A O 1
ATOM 643 N N . THR A 1 87 ? -3.094 -0.718 2.928 1.00 95.56 87 THR A N 1
ATOM 644 C CA . THR A 1 87 ? -1.911 0.141 2.987 1.00 95.56 87 THR A CA 1
ATOM 645 C C . THR A 1 87 ? -1.182 -0.039 4.307 1.00 95.56 87 THR A C 1
ATOM 647 O O . THR A 1 87 ? -1.773 -0.465 5.300 1.00 95.56 87 THR A O 1
ATOM 650 N N . CYS A 1 88 ? 0.104 0.286 4.311 1.00 96.69 88 CYS A N 1
ATOM 651 C CA . CYS A 1 88 ? 0.917 0.320 5.511 1.00 96.69 88 CYS A CA 1
ATOM 652 C C . CYS A 1 88 ? 1.487 1.739 5.678 1.00 96.69 88 CYS A C 1
ATOM 654 O O . CYS A 1 88 ? 1.966 2.332 4.710 1.00 96.69 88 CYS A O 1
ATOM 656 N N . ILE A 1 89 ? 1.416 2.294 6.886 1.00 96.06 89 ILE A N 1
ATOM 657 C CA . ILE A 1 89 ? 1.846 3.660 7.207 1.00 96.06 89 ILE A CA 1
ATOM 658 C C . ILE A 1 89 ? 2.874 3.589 8.329 1.00 96.06 89 ILE A C 1
ATOM 660 O O . ILE A 1 89 ? 2.568 3.077 9.402 1.00 96.06 89 ILE A O 1
ATOM 664 N N . TRP A 1 90 ? 4.059 4.154 8.105 1.00 94.94 90 TRP A N 1
ATOM 665 C CA . TRP A 1 90 ? 5.098 4.302 9.122 1.00 94.94 90 TRP A CA 1
ATOM 666 C C . TRP A 1 90 ? 5.183 5.767 9.518 1.00 94.94 90 TRP A C 1
ATOM 668 O O . TRP A 1 90 ? 5.624 6.602 8.731 1.00 94.94 90 TRP A O 1
ATOM 678 N N . ASN A 1 91 ? 4.679 6.090 10.704 1.00 92.94 91 ASN A N 1
ATOM 679 C CA . ASN A 1 91 ? 4.587 7.460 11.192 1.00 92.94 91 ASN A CA 1
ATOM 680 C C . ASN A 1 91 ? 4.538 7.460 12.726 1.00 92.94 91 ASN A C 1
ATOM 682 O O . ASN A 1 91 ? 3.865 6.629 13.336 1.00 92.94 91 ASN A O 1
ATOM 686 N N . GLU A 1 92 ? 5.250 8.390 13.354 1.00 90.31 92 GLU A N 1
ATOM 687 C CA . GLU A 1 92 ? 5.271 8.539 14.814 1.00 90.31 92 GLU A CA 1
ATOM 688 C C . GLU A 1 92 ? 4.052 9.316 15.333 1.00 90.31 92 GLU A C 1
ATOM 690 O O . GLU A 1 92 ? 3.652 9.161 16.486 1.00 90.31 92 GLU A O 1
ATOM 695 N N . SER A 1 93 ? 3.437 10.146 14.484 1.00 92.75 93 SER A N 1
ATOM 696 C CA . SER A 1 93 ? 2.272 10.946 14.852 1.00 92.75 93 SER A CA 1
ATOM 697 C C . SER A 1 93 ? 0.977 10.180 14.611 1.00 92.75 93 SER A C 1
ATOM 699 O O . SER A 1 93 ? 0.617 9.888 13.468 1.00 92.75 93 SER A O 1
ATOM 701 N N . LEU A 1 94 ? 0.225 9.938 15.688 1.00 92.00 94 LEU A N 1
ATOM 702 C CA . LEU A 1 94 ? -1.121 9.368 15.609 1.00 92.00 94 LEU A CA 1
ATOM 703 C C . LEU A 1 94 ? -2.052 10.246 14.761 1.00 92.00 94 LEU A C 1
ATOM 705 O O . LEU A 1 94 ? -2.798 9.738 13.929 1.00 92.00 94 LEU A O 1
ATOM 709 N N . GLU A 1 95 ? -1.961 11.569 14.914 1.00 95.00 95 GLU A N 1
ATOM 710 C CA . GLU A 1 95 ? -2.712 12.517 14.088 1.00 95.00 95 GLU A CA 1
ATOM 711 C C . GLU A 1 95 ? -2.367 12.345 12.603 1.00 95.00 95 GLU A C 1
ATOM 713 O O . GLU A 1 95 ? -3.263 12.228 11.769 1.00 95.00 95 GLU A O 1
ATOM 718 N N . GLY A 1 96 ? -1.073 12.264 12.275 1.00 94.69 96 GLY A N 1
ATOM 719 C CA . GLY A 1 96 ? -0.611 12.070 10.900 1.00 94.69 96 GLY A CA 1
ATOM 720 C C . GLY A 1 96 ? -1.132 10.771 10.281 1.00 94.69 96 GLY A C 1
ATOM 721 O O . GLY A 1 96 ? -1.495 10.751 9.105 1.00 94.69 96 GLY A O 1
ATOM 722 N N . ILE A 1 97 ? -1.234 9.707 11.079 1.00 95.19 97 ILE A N 1
ATOM 723 C CA . ILE 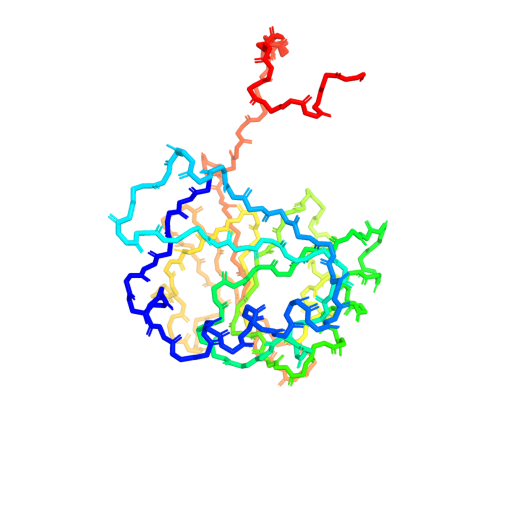A 1 97 ? -1.822 8.435 10.653 1.00 95.19 97 ILE A CA 1
ATOM 724 C C . ILE A 1 97 ? -3.304 8.602 10.319 1.00 95.19 97 ILE A C 1
ATOM 726 O O . ILE A 1 97 ? -3.721 8.215 9.228 1.00 95.19 97 ILE A O 1
ATOM 730 N N . TYR A 1 98 ? -4.102 9.204 11.205 1.00 95.81 98 TYR A N 1
ATOM 731 C CA . TYR A 1 98 ? -5.533 9.376 10.940 1.00 95.81 98 TYR A CA 1
ATOM 732 C C . TYR A 1 98 ? -5.814 10.365 9.807 1.00 95.81 98 TYR A C 1
ATOM 734 O O . TYR A 1 98 ? -6.757 10.148 9.049 1.00 95.81 98 TYR A O 1
ATOM 742 N N . GLN A 1 99 ? -4.988 11.399 9.620 1.00 95.50 99 GLN A N 1
ATOM 743 C CA . GLN A 1 99 ? -5.081 12.276 8.447 1.00 95.50 99 GLN A CA 1
ATOM 744 C C . GLN A 1 99 ? -4.972 11.468 7.143 1.00 95.50 99 GLN A C 1
ATOM 746 O O . GLN A 1 99 ? -5.811 11.610 6.250 1.00 95.50 99 GLN A O 1
ATOM 751 N N . LEU A 1 100 ? -3.984 10.571 7.052 1.00 96.06 100 LEU A N 1
ATOM 752 C CA . LEU A 1 100 ? -3.816 9.673 5.906 1.00 96.06 100 LEU A CA 1
ATOM 753 C C . LEU A 1 100 ? -4.959 8.653 5.808 1.00 96.06 100 LEU A C 1
ATOM 755 O O . LEU A 1 100 ? -5.479 8.424 4.717 1.00 96.06 100 LEU A O 1
ATOM 759 N N . ALA A 1 101 ? -5.396 8.081 6.933 1.00 95.44 101 ALA A N 1
ATOM 760 C CA . ALA A 1 101 ? -6.492 7.116 6.969 1.00 95.44 101 ALA A CA 1
ATOM 761 C C . ALA A 1 101 ? -7.825 7.718 6.512 1.00 95.44 101 ALA A C 1
ATOM 763 O O . ALA A 1 101 ? -8.634 7.028 5.898 1.00 95.44 101 ALA A O 1
ATOM 764 N N . VAL A 1 102 ? -8.065 9.007 6.758 1.00 95.38 102 VAL A N 1
ATOM 765 C CA . VAL A 1 102 ? -9.243 9.716 6.243 1.00 95.38 102 VAL A CA 1
ATOM 766 C C . VAL A 1 102 ? -9.121 9.972 4.743 1.00 95.38 102 VAL A C 1
ATOM 768 O O . VAL A 1 102 ? -10.079 9.723 4.008 1.00 95.38 102 VAL A O 1
ATOM 771 N N . ALA A 1 103 ? -7.955 10.434 4.293 1.00 94.75 103 ALA A N 1
ATOM 772 C CA . ALA A 1 103 ? -7.754 10.930 2.937 1.00 94.75 103 ALA A CA 1
ATOM 773 C C . ALA A 1 103 ? -7.543 9.833 1.878 1.00 94.75 103 ALA A C 1
ATOM 775 O O . ALA A 1 103 ? -7.984 9.995 0.744 1.00 94.75 103 ALA A O 1
ATOM 776 N N . ILE A 1 104 ? -6.897 8.717 2.227 1.00 94.19 104 ILE A N 1
ATOM 777 C CA . ILE A 1 104 ? -6.601 7.635 1.278 1.00 94.19 104 ILE A CA 1
ATOM 778 C C . ILE A 1 104 ? -7.801 6.693 1.162 1.00 94.19 104 ILE A C 1
ATOM 780 O O . ILE A 1 104 ? -8.302 6.171 2.164 1.00 94.19 104 ILE A O 1
ATOM 784 N N . ASP A 1 105 ? -8.246 6.426 -0.066 1.00 92.81 105 ASP A N 1
ATOM 785 C CA . ASP A 1 105 ? -9.308 5.456 -0.333 1.00 92.81 105 ASP A CA 1
ATOM 786 C C . ASP A 1 105 ? -8.787 4.011 -0.296 1.00 92.81 105 ASP A C 1
ATOM 788 O O . ASP A 1 105 ? -8.450 3.404 -1.309 1.00 92.81 105 ASP A O 1
ATOM 792 N N . CYS A 1 106 ? -8.694 3.474 0.915 1.00 95.44 106 CYS A N 1
ATOM 793 C CA . CYS A 1 106 ? -8.260 2.116 1.207 1.00 95.44 106 CYS A CA 1
ATOM 794 C C . CYS A 1 106 ? -9.123 1.565 2.357 1.00 95.44 106 CYS A C 1
ATOM 796 O O . CYS A 1 106 ? -9.531 2.349 3.221 1.00 95.44 106 CYS A O 1
ATOM 798 N N . PRO A 1 107 ? -9.450 0.260 2.392 1.00 95.88 107 PRO A N 1
ATOM 799 C CA . PRO A 1 107 ? -10.251 -0.310 3.473 1.00 95.88 107 PRO A CA 1
ATOM 800 C C . PRO A 1 107 ? -9.422 -0.733 4.695 1.00 95.88 107 PRO A C 1
ATOM 802 O O . PRO A 1 107 ? -9.976 -0.813 5.788 1.00 95.88 107 PRO A O 1
ATOM 805 N N . ILE A 1 108 ? -8.124 -1.017 4.539 1.00 97.69 108 ILE A N 1
ATOM 806 C CA . ILE A 1 108 ? -7.289 -1.614 5.596 1.00 97.69 108 ILE A CA 1
ATOM 807 C C . ILE A 1 108 ? -5.990 -0.825 5.750 1.00 97.69 108 ILE A C 1
ATOM 809 O O . ILE A 1 108 ? -5.254 -0.636 4.781 1.00 97.69 108 ILE A O 1
ATOM 813 N N . PHE A 1 109 ? -5.688 -0.417 6.980 1.00 97.75 109 PHE A N 1
ATOM 814 C CA . PHE A 1 109 ? -4.505 0.353 7.346 1.00 97.75 109 PHE A CA 1
ATOM 815 C C . PHE A 1 109 ? -3.700 -0.396 8.404 1.00 97.75 109 PHE A C 1
ATOM 817 O O . PHE A 1 109 ? -4.157 -0.585 9.530 1.00 97.75 109 PHE A O 1
ATOM 824 N N . TYR A 1 110 ? -2.485 -0.788 8.042 1.00 97.69 110 TYR A N 1
ATOM 825 C CA . TYR A 1 110 ? -1.481 -1.281 8.975 1.00 97.69 110 TYR A CA 1
ATOM 826 C C . TYR A 1 110 ? -0.592 -0.113 9.400 1.00 97.69 110 TYR A C 1
ATOM 828 O O . TYR A 1 110 ? 0.154 0.451 8.603 1.00 97.69 110 TYR A O 1
ATOM 836 N N . CYS A 1 111 ? -0.690 0.300 10.649 1.00 96.69 111 CYS A N 1
ATOM 837 C CA . CYS A 1 111 ? -0.016 1.478 11.163 1.00 96.69 111 CYS A CA 1
ATOM 838 C C . CYS A 1 111 ? 1.167 1.042 12.024 1.00 96.69 111 CYS A C 1
ATOM 840 O O . CYS A 1 111 ? 0.991 0.432 13.074 1.00 96.69 111 CYS A O 1
ATOM 842 N N . ASN A 1 112 ? 2.381 1.346 11.564 1.00 94.44 112 ASN A N 1
ATOM 843 C CA . ASN A 1 112 ? 3.647 0.876 12.129 1.00 94.44 112 ASN A CA 1
ATOM 844 C C . ASN A 1 112 ? 3.749 -0.659 12.213 1.00 94.44 112 ASN A C 1
ATOM 846 O O . ASN A 1 112 ? 4.437 -1.206 13.070 1.00 94.44 112 ASN A O 1
ATOM 850 N N . CYS A 1 113 ? 3.069 -1.361 11.307 1.00 94.19 113 CYS A N 1
ATOM 851 C CA . CYS A 1 113 ? 3.114 -2.809 11.152 1.00 94.19 113 CYS A CA 1
ATOM 852 C C . CYS A 1 113 ? 2.810 -3.188 9.694 1.00 94.19 113 CYS A C 1
ATOM 854 O O . CYS A 1 113 ? 2.502 -2.329 8.866 1.00 94.19 113 CYS A O 1
ATOM 856 N N . ASN A 1 114 ? 2.921 -4.471 9.362 1.00 94.00 114 ASN A N 1
ATOM 857 C CA . ASN A 1 114 ? 2.531 -5.020 8.068 1.00 94.00 114 ASN A CA 1
ATOM 858 C C . ASN A 1 114 ? 2.112 -6.489 8.224 1.00 94.00 114 ASN A C 1
ATOM 860 O O . ASN A 1 114 ? 2.517 -7.157 9.172 1.00 94.00 114 ASN A O 1
ATOM 864 N N . ASN A 1 115 ? 1.308 -6.994 7.283 1.00 88.44 115 ASN A N 1
ATOM 865 C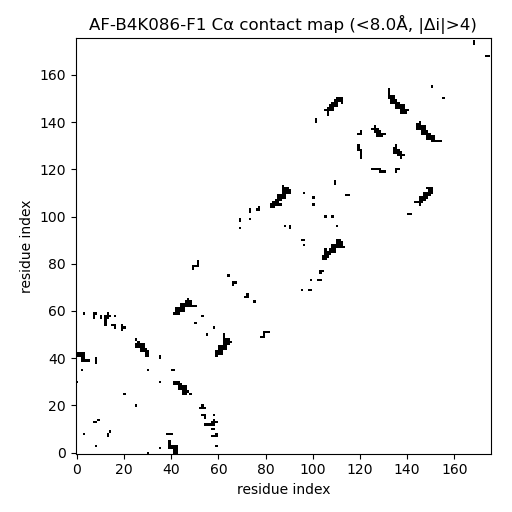 CA . ASN A 1 115 ? 0.945 -8.416 7.177 1.00 88.44 115 ASN A CA 1
ATOM 866 C C . ASN A 1 115 ? 0.361 -9.045 8.462 1.00 88.44 115 ASN A C 1
ATOM 868 O O . ASN A 1 115 ? 0.540 -10.237 8.710 1.00 88.44 115 ASN A O 1
ATOM 872 N N . VAL A 1 116 ? -0.343 -8.256 9.279 1.00 93.94 116 VAL A N 1
ATOM 873 C CA . VAL A 1 116 ? -1.001 -8.731 10.505 1.00 93.94 116 VAL A CA 1
ATOM 874 C C . VAL A 1 116 ? -2.327 -9.418 10.150 1.00 93.94 116 VAL A C 1
ATOM 876 O O . VAL A 1 116 ? -3.055 -8.955 9.273 1.00 93.94 116 VAL A O 1
ATOM 879 N N . SER A 1 117 ? -2.662 -10.525 10.821 1.00 95.00 117 SER A N 1
ATOM 880 C CA . SER A 1 117 ? -3.897 -11.273 10.541 1.00 95.00 117 SER A CA 1
ATOM 881 C C . SER A 1 117 ? -5.155 -10.452 10.840 1.00 95.00 117 SER A C 1
ATOM 883 O O . SER A 1 117 ? -5.304 -9.905 11.927 1.00 95.00 117 SER A O 1
ATOM 885 N N . LEU A 1 118 ? -6.121 -10.458 9.916 1.00 96.62 118 LEU A N 1
ATOM 886 C CA . LEU A 1 118 ? -7.446 -9.849 10.108 1.00 96.62 118 LEU A CA 1
ATOM 887 C C . LEU A 1 118 ? -8.437 -10.769 10.832 1.00 96.62 118 LEU A C 1
ATOM 889 O O . LEU A 1 118 ? -9.563 -10.357 11.111 1.00 96.62 118 LEU A O 1
ATOM 893 N N . SER A 1 119 ? -8.042 -12.008 11.152 1.00 96.94 119 SER A N 1
ATOM 894 C CA . SER A 1 119 ? -8.907 -12.962 11.857 1.00 96.94 119 SER A CA 1
ATOM 895 C C . SER A 1 119 ? -9.554 -12.399 13.134 1.00 96.94 119 SER A C 1
ATOM 897 O O . SER A 1 119 ? -10.741 -12.683 13.328 1.00 96.94 119 SER A O 1
ATOM 899 N N . PRO A 1 120 ? -8.881 -11.567 13.965 1.00 96.56 120 PRO A N 1
ATOM 900 C CA . PRO A 1 120 ? -9.476 -11.041 15.198 1.00 96.56 120 PRO A CA 1
ATOM 901 C C . PRO A 1 120 ? -10.648 -10.081 14.966 1.00 96.56 120 PRO A C 1
ATOM 903 O O . PRO A 1 120 ? -11.508 -9.950 15.829 1.00 96.56 120 PRO A O 1
ATOM 906 N N . ILE A 1 121 ? -10.708 -9.438 13.795 1.00 96.88 121 ILE A N 1
ATOM 907 C CA . ILE A 1 121 ? -11.716 -8.428 13.439 1.00 96.88 121 ILE A CA 1
ATOM 908 C C . ILE A 1 121 ? -12.570 -8.853 12.228 1.00 96.88 121 ILE A C 1
ATOM 910 O O . ILE A 1 121 ? -13.194 -8.036 11.545 1.00 96.88 121 ILE A O 1
ATOM 914 N N . SER A 1 122 ? -12.615 -10.163 11.970 1.00 95.00 122 SER A N 1
ATOM 915 C CA . SER A 1 122 ? -13.287 -10.771 10.814 1.00 95.00 122 SER A CA 1
ATOM 916 C C . SER A 1 122 ? -14.796 -10.513 10.756 1.00 95.00 122 SER A C 1
ATOM 918 O O . SER A 1 122 ? -15.344 -10.386 9.665 1.00 95.00 122 SER A O 1
ATOM 920 N N . SER A 1 123 ? -15.465 -10.390 11.907 1.00 94.94 123 SER A N 1
ATOM 921 C CA . SER A 1 123 ? -16.874 -9.985 11.976 1.00 94.94 123 SER A CA 1
ATOM 922 C C . SER A 1 123 ? -17.014 -8.463 11.965 1.00 94.94 123 SER A C 1
ATOM 924 O O . SER A 1 123 ? -16.313 -7.761 12.699 1.00 94.94 123 SER A O 1
ATOM 926 N N . ASP A 1 124 ? -17.973 -7.948 11.192 1.00 92.38 124 ASP A N 1
ATOM 927 C CA . ASP A 1 124 ? -18.315 -6.521 11.155 1.00 92.38 124 ASP A CA 1
ATOM 928 C C . ASP A 1 124 ? -18.932 -5.999 12.459 1.00 92.38 124 ASP A C 1
ATOM 930 O O . ASP A 1 124 ? -18.960 -4.784 12.687 1.00 92.38 124 ASP A O 1
ATOM 934 N N . GLU A 1 125 ? -19.386 -6.894 13.338 1.00 93.31 125 GLU A N 1
ATOM 935 C CA . GLU A 1 125 ? -19.864 -6.557 14.682 1.00 93.31 125 GLU A CA 1
ATOM 936 C C . GLU A 1 125 ? -18.712 -6.173 15.620 1.00 93.31 125 GLU A C 1
ATOM 938 O O . GLU A 1 125 ? -18.893 -5.367 16.533 1.00 93.31 125 GLU A O 1
ATOM 943 N N . ILE A 1 126 ? -17.504 -6.686 15.365 1.00 93.94 126 ILE A N 1
ATOM 944 C CA . ILE A 1 126 ? -16.316 -6.384 16.162 1.00 93.94 126 ILE A CA 1
ATOM 945 C C . ILE A 1 126 ? -15.802 -5.005 15.745 1.00 93.94 126 ILE A C 1
ATOM 947 O O . ILE A 1 126 ? -15.201 -4.828 14.687 1.00 93.94 126 ILE A O 1
ATOM 951 N N . LYS A 1 127 ? -16.069 -3.989 16.567 1.00 96.56 127 LYS A N 1
ATOM 952 C CA . LYS A 1 127 ? -15.596 -2.616 16.312 1.00 96.56 127 LYS A CA 1
ATOM 953 C C . LYS A 1 127 ? -14.195 -2.355 16.844 1.00 96.56 127 LYS A C 1
ATOM 955 O O . LYS A 1 127 ? -13.516 -1.469 16.341 1.00 96.56 127 LYS A O 1
ATOM 960 N N . LEU A 1 128 ? -13.787 -3.116 17.850 1.00 97.12 128 LEU A N 1
ATOM 961 C CA . LEU A 1 128 ? -12.545 -2.931 18.578 1.00 97.12 128 LEU A CA 1
ATOM 962 C C . LEU A 1 128 ? -12.132 -4.271 19.183 1.00 97.12 128 LEU A C 1
ATOM 964 O O . LEU A 1 128 ? -12.955 -4.925 19.827 1.00 97.12 128 LEU A O 1
ATOM 968 N N . CYS A 1 129 ? -10.874 -4.664 19.023 1.00 96.56 129 CYS A N 1
ATOM 969 C CA . CYS A 1 129 ? -10.312 -5.778 19.775 1.00 96.56 129 CYS A CA 1
ATOM 970 C C . CYS A 1 129 ? -8.797 -5.658 19.941 1.00 96.56 129 CYS A C 1
ATOM 972 O O . CYS A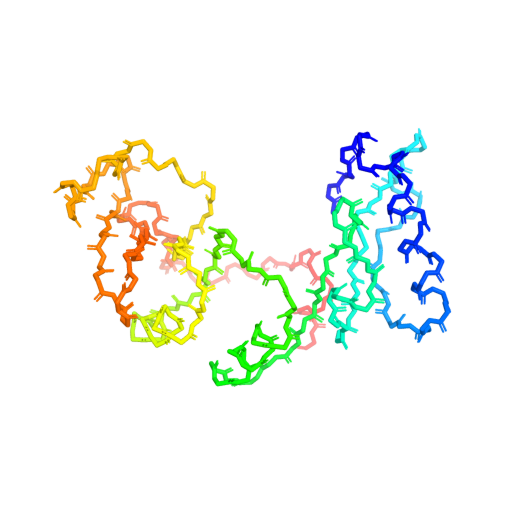 1 129 ? -8.113 -4.969 19.185 1.00 96.56 129 CYS A O 1
ATOM 974 N N . PHE A 1 130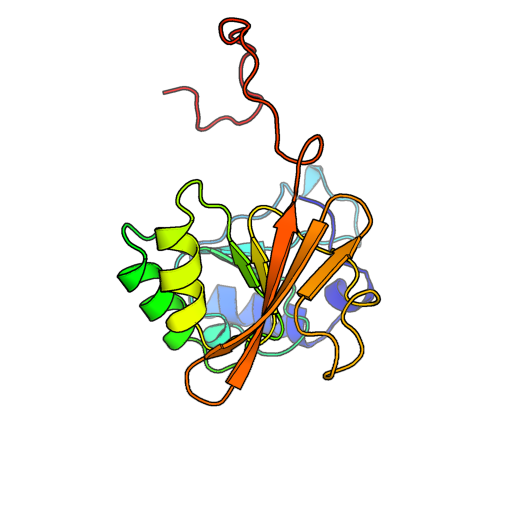 ? -8.282 -6.391 20.924 1.00 95.75 130 PHE A N 1
ATOM 975 C CA . PHE A 1 130 ? -6.859 -6.534 21.194 1.00 95.75 130 PHE A CA 1
ATOM 976 C C . PHE A 1 130 ? -6.474 -7.997 21.030 1.00 95.75 130 PHE A C 1
ATOM 978 O O . PHE A 1 130 ? -7.075 -8.863 21.666 1.00 95.75 130 PHE A O 1
ATOM 985 N N . PHE A 1 131 ? -5.500 -8.283 20.173 1.00 94.06 131 PHE A N 1
ATOM 986 C CA . PHE A 1 131 ? -5.066 -9.653 19.924 1.00 94.06 131 PHE A CA 1
ATOM 987 C C . PHE A 1 131 ? -3.600 -9.693 19.505 1.00 94.06 131 PHE A C 1
ATOM 989 O O . PHE A 1 131 ? -3.187 -8.921 18.644 1.00 94.06 131 PHE A O 1
ATOM 996 N N . ASP A 1 132 ? -2.837 -10.597 20.120 1.00 91.31 132 ASP A N 1
ATOM 997 C CA . ASP A 1 132 ? -1.428 -10.868 19.799 1.00 91.31 132 ASP A CA 1
ATOM 998 C C . ASP A 1 132 ? -0.540 -9.611 19.744 1.00 91.31 132 ASP A C 1
ATOM 1000 O O . ASP A 1 132 ? 0.242 -9.406 18.825 1.00 91.31 132 ASP A O 1
ATOM 1004 N N . GLY A 1 133 ? -0.720 -8.704 20.710 1.00 92.06 133 GLY A N 1
ATOM 1005 C CA . GLY A 1 133 ? 0.056 -7.463 20.765 1.00 92.06 133 GLY A CA 1
ATOM 1006 C C . GLY A 1 133 ? -0.372 -6.392 19.759 1.00 92.06 133 GLY A C 1
ATOM 1007 O O . GLY A 1 133 ? 0.339 -5.403 19.609 1.00 92.06 133 GLY A O 1
ATOM 1008 N N . PHE A 1 134 ? -1.530 -6.537 19.109 1.00 96.00 134 PHE A N 1
ATOM 1009 C CA . PHE A 1 134 ? -2.084 -5.540 18.194 1.00 96.00 134 PHE A CA 1
ATOM 1010 C C . PHE A 1 134 ? -3.450 -5.020 18.653 1.00 96.00 134 PHE A C 1
ATOM 1012 O O . PHE A 1 134 ? -4.289 -5.758 19.176 1.00 96.00 134 PHE A O 1
ATOM 1019 N N . HIS A 1 135 ? -3.660 -3.726 18.428 1.00 95.94 135 HIS A N 1
ATOM 1020 C CA . HIS A 1 135 ? -4.936 -3.027 18.489 1.00 95.94 135 HIS A CA 1
ATOM 1021 C C . HIS A 1 135 ? -5.567 -3.111 17.104 1.00 95.94 135 HIS A C 1
ATOM 1023 O O . HIS A 1 135 ? -4.928 -2.728 16.128 1.00 95.94 135 HIS A O 1
ATOM 1029 N N . TYR A 1 136 ? -6.811 -3.565 17.032 1.00 97.94 136 TYR A N 1
ATOM 1030 C CA . TYR A 1 136 ? -7.637 -3.504 15.835 1.00 97.94 136 TYR A CA 1
ATOM 1031 C C . TYR A 1 136 ? -8.850 -2.638 16.126 1.00 97.94 136 TYR A C 1
ATOM 1033 O O . TYR A 1 136 ? -9.557 -2.878 17.106 1.00 97.94 136 TYR A O 1
ATOM 1041 N N . GLU A 1 137 ? -9.140 -1.701 15.238 1.00 97.38 137 GLU A N 1
ATOM 1042 C CA . GLU A 1 137 ? -10.370 -0.921 15.271 1.00 97.38 137 GLU A CA 1
ATOM 1043 C C . GLU A 1 137 ? -11.015 -0.865 13.889 1.00 97.38 137 GLU A C 1
ATOM 1045 O O . GLU A 1 137 ? -10.342 -0.880 12.858 1.00 97.38 137 GLU A O 1
ATOM 1050 N N . ARG A 1 138 ? -12.345 -0.797 13.869 1.00 97.56 138 ARG A N 1
ATOM 1051 C CA . ARG A 1 138 ? -13.148 -0.578 12.668 1.00 97.56 138 ARG A CA 1
ATOM 1052 C C . ARG A 1 138 ? -13.908 0.730 12.829 1.00 97.56 138 ARG A C 1
ATOM 1054 O O . ARG A 1 138 ? -14.818 0.821 13.653 1.00 97.56 138 ARG A O 1
ATOM 1061 N N . LEU A 1 139 ? -13.578 1.713 11.998 1.00 95.62 139 LEU A N 1
ATOM 1062 C CA . LEU A 1 139 ? -14.156 3.052 12.044 1.00 95.62 139 LEU A CA 1
ATOM 1063 C C . LEU A 1 139 ? -14.958 3.362 10.770 1.00 95.62 139 LEU A C 1
ATOM 1065 O O . LEU A 1 139 ? -14.465 3.128 9.663 1.00 95.62 139 LEU A O 1
ATOM 1069 N N . PRO A 1 140 ? -16.177 3.919 1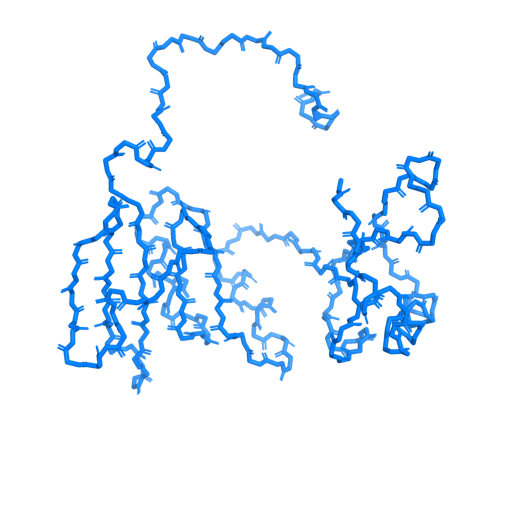0.889 1.00 95.12 140 PRO A N 1
ATOM 1070 C CA . PRO A 1 140 ? -16.896 4.470 9.750 1.00 95.12 140 PRO A CA 1
ATOM 1071 C C . PRO A 1 140 ? -16.300 5.836 9.382 1.00 95.12 140 PRO A C 1
ATOM 1073 O O . PRO A 1 140 ? -16.458 6.816 10.105 1.00 95.12 140 PRO A O 1
ATOM 1076 N N . ILE A 1 141 ? -15.620 5.912 8.241 1.00 93.88 141 ILE A N 1
ATOM 1077 C CA . ILE A 1 141 ? -14.948 7.117 7.746 1.00 93.88 141 ILE A CA 1
ATOM 1078 C C . ILE A 1 141 ? -15.438 7.387 6.323 1.00 93.88 141 ILE A C 1
ATOM 1080 O O . ILE A 1 141 ? -15.300 6.537 5.444 1.00 93.88 141 ILE A O 1
ATOM 1084 N N . ASN A 1 142 ? -16.020 8.566 6.084 1.00 89.88 142 ASN A N 1
ATOM 1085 C CA . ASN A 1 142 ? -16.577 8.967 4.781 1.00 89.88 142 ASN A CA 1
ATOM 1086 C C . ASN A 1 142 ? -17.551 7.928 4.184 1.00 89.88 142 ASN A C 1
ATOM 1088 O O . ASN A 1 142 ? -17.531 7.649 2.987 1.00 89.88 142 ASN A O 1
ATOM 1092 N N . GLY A 1 143 ? -18.380 7.313 5.034 1.00 89.75 143 GLY A N 1
ATOM 1093 C CA . GLY A 1 143 ? -19.347 6.286 4.627 1.00 89.75 143 GLY A CA 1
ATOM 1094 C C . GLY A 1 143 ? -18.744 4.908 4.326 1.00 89.75 143 GLY A C 1
ATOM 1095 O O . GLY A 1 143 ? -19.476 4.012 3.915 1.00 89.75 143 GLY A O 1
ATOM 1096 N N . LYS A 1 144 ? -17.437 4.712 4.545 1.00 92.31 144 LYS A N 1
ATOM 1097 C CA . LYS A 1 144 ? -16.734 3.434 4.369 1.00 92.31 144 LYS A CA 1
ATOM 1098 C C . LYS A 1 144 ? -16.256 2.904 5.719 1.00 92.31 144 LYS A C 1
ATOM 1100 O O . LYS A 1 144 ? -15.756 3.665 6.542 1.00 92.31 144 LYS A O 1
ATOM 1105 N N . ASN A 1 145 ? -16.384 1.599 5.945 1.00 94.44 145 ASN A N 1
ATOM 1106 C CA . ASN A 1 145 ? -15.786 0.957 7.114 1.00 94.44 145 ASN A CA 1
ATOM 1107 C C . ASN A 1 145 ? -14.298 0.732 6.842 1.00 94.44 145 ASN A C 1
ATOM 1109 O O . ASN A 1 145 ? -13.949 -0.028 5.940 1.00 94.44 145 ASN A O 1
ATOM 1113 N N . LYS A 1 146 ? -13.441 1.397 7.616 1.00 97.00 146 LYS A N 1
ATOM 1114 C CA . LYS A 1 146 ? -11.986 1.247 7.550 1.00 97.00 146 LYS A CA 1
ATOM 1115 C C . LYS A 1 146 ? -11.503 0.468 8.763 1.00 97.00 146 LYS A C 1
ATOM 1117 O O . LYS A 1 146 ? -11.949 0.738 9.876 1.00 97.00 146 LYS A O 1
ATOM 1122 N N . ILE A 1 147 ? -10.617 -0.495 8.541 1.00 98.06 147 ILE A N 1
ATOM 1123 C CA . ILE A 1 147 ? -9.938 -1.247 9.596 1.00 98.06 147 ILE A CA 1
ATOM 1124 C C . ILE A 1 147 ? -8.560 -0.628 9.794 1.00 98.06 147 ILE A C 1
ATOM 1126 O O . ILE A 1 147 ? -7.817 -0.472 8.825 1.00 98.06 147 ILE A O 1
ATOM 1130 N N . ILE A 1 148 ? -8.223 -0.282 11.031 1.00 97.88 148 ILE A N 1
ATOM 1131 C CA . ILE A 1 148 ? -6.941 0.318 11.396 1.00 97.88 148 ILE A CA 1
ATOM 1132 C C . ILE A 1 148 ? -6.292 -0.553 12.469 1.00 97.88 148 ILE A C 1
ATOM 1134 O O . ILE A 1 148 ? -6.956 -1.005 13.404 1.00 97.88 148 ILE A O 1
ATOM 1138 N N . ILE A 1 149 ? -5.006 -0.851 12.283 1.00 97.69 149 ILE A N 1
ATOM 1139 C CA . ILE A 1 149 ? -4.268 -1.828 13.082 1.00 97.69 149 ILE A CA 1
ATOM 1140 C C . ILE A 1 149 ? -2.980 -1.189 13.580 1.00 97.69 149 ILE A C 1
ATOM 1142 O O . ILE A 1 149 ? -2.195 -0.705 12.771 1.00 97.69 149 ILE A O 1
ATOM 1146 N N . PHE A 1 150 ? -2.732 -1.231 14.887 1.00 94.94 150 PHE A N 1
ATOM 1147 C CA . PHE A 1 150 ? -1.511 -0.705 15.505 1.00 94.94 150 PHE A CA 1
ATOM 1148 C C . PHE A 1 150 ? -0.850 -1.760 16.394 1.00 94.94 150 PHE A C 1
ATOM 1150 O O . PHE A 1 150 ? -1.563 -2.493 17.081 1.00 94.94 150 PHE A O 1
ATOM 1157 N N . PRO A 1 151 ? 0.488 -1.838 16.459 1.00 93.94 151 PRO A N 1
ATOM 1158 C CA . PRO A 1 151 ? 1.158 -2.594 17.509 1.00 93.94 151 PRO A CA 1
ATOM 1159 C C . PRO A 1 151 ? 0.946 -1.927 18.876 1.00 93.94 151 PRO A C 1
ATOM 1161 O O . PRO A 1 151 ? 0.826 -0.706 18.988 1.00 93.94 151 PRO A O 1
ATOM 1164 N N . ILE A 1 152 ? 0.945 -2.733 19.933 1.00 88.44 152 ILE A N 1
ATOM 1165 C CA . ILE A 1 152 ? 0.861 -2.308 21.331 1.00 88.44 152 ILE A CA 1
ATOM 1166 C C . ILE A 1 152 ? 2.023 -2.934 22.098 1.00 88.44 152 ILE A C 1
ATOM 1168 O O . ILE A 1 152 ? 2.341 -4.112 21.930 1.00 88.44 152 ILE A O 1
ATOM 1172 N N . GLY A 1 153 ? 2.635 -2.169 23.000 1.00 73.38 153 GLY A N 1
ATOM 1173 C CA . GLY A 1 153 ? 3.626 -2.700 23.936 1.00 73.38 153 GLY A CA 1
ATOM 1174 C C . GLY A 1 153 ? 4.909 -3.171 23.245 1.00 73.38 153 GLY A C 1
ATOM 1175 O O . GLY A 1 153 ? 5.483 -2.428 22.461 1.00 73.38 153 GLY A O 1
ATOM 1176 N N . ALA A 1 154 ? 5.380 -4.385 23.549 1.00 59.22 154 ALA A N 1
ATOM 1177 C CA . ALA A 1 154 ? 6.693 -4.906 23.135 1.00 59.22 154 ALA A CA 1
ATOM 1178 C C . ALA A 1 154 ? 6.901 -5.056 21.610 1.00 59.22 154 ALA A C 1
ATOM 1180 O O . ALA A 1 154 ? 8.025 -5.283 21.172 1.00 59.22 154 ALA A O 1
ATOM 1181 N N . HIS A 1 155 ? 5.844 -4.913 20.802 1.00 56.53 155 HIS A N 1
ATOM 1182 C CA . HIS A 1 155 ? 5.927 -4.856 19.335 1.00 56.53 155 HIS A CA 1
ATOM 1183 C C . HIS A 1 155 ? 6.121 -3.430 18.793 1.00 56.53 155 HIS A C 1
ATOM 1185 O O . HIS A 1 155 ? 6.294 -3.237 17.591 1.00 56.53 155 HIS A O 1
ATOM 1191 N N . ILE A 1 156 ? 6.110 -2.425 19.670 1.00 57.59 156 ILE A N 1
ATOM 1192 C CA . ILE A 1 156 ? 6.612 -1.084 19.384 1.00 57.59 156 ILE A CA 1
ATOM 1193 C C . ILE A 1 156 ? 8.130 -1.179 19.507 1.00 57.59 156 ILE A C 1
ATOM 1195 O O . ILE A 1 156 ? 8.636 -1.522 20.576 1.00 57.59 156 ILE A O 1
ATOM 1199 N N . SER A 1 157 ? 8.855 -0.905 18.420 1.00 53.91 157 SER A N 1
ATOM 1200 C CA . SER A 1 157 ? 10.319 -0.872 18.439 1.00 53.91 157 SER A CA 1
ATOM 1201 C C . SER A 1 157 ? 10.769 0.051 19.574 1.00 53.91 157 SER A C 1
ATOM 1203 O O . SER A 1 157 ? 10.529 1.258 19.524 1.00 53.91 157 SER A O 1
ATOM 1205 N N . GLN A 1 158 ? 11.347 -0.513 20.636 1.00 46.75 158 GLN A N 1
ATOM 1206 C CA . GLN A 1 158 ? 11.766 0.294 21.773 1.00 46.75 158 GLN A CA 1
ATOM 1207 C C . GLN A 1 158 ? 12.930 1.178 21.333 1.00 46.75 158 GLN A C 1
ATOM 1209 O O . GLN A 1 158 ? 13.900 0.701 20.743 1.00 46.75 158 GLN A O 1
ATOM 1214 N N . LYS A 1 159 ? 12.826 2.478 21.606 1.00 47.44 159 LYS A N 1
ATOM 1215 C CA . LYS A 1 159 ? 13.963 3.386 21.496 1.00 47.44 159 LYS A CA 1
ATOM 1216 C C . LYS A 1 159 ? 14.944 2.946 22.582 1.00 47.44 159 LYS A C 1
ATOM 1218 O O . LYS A 1 159 ? 14.586 2.977 23.754 1.00 47.44 159 LYS A O 1
ATOM 1223 N N . SER A 1 160 ? 16.116 2.442 22.207 1.00 50.75 160 SER A N 1
ATOM 1224 C CA . SER A 1 160 ? 17.130 2.076 23.193 1.00 50.75 160 SER A CA 1
ATOM 1225 C C . SER A 1 160 ? 17.527 3.327 23.980 1.00 50.75 160 SER A C 1
ATOM 1227 O O . SER A 1 160 ? 17.876 4.339 23.375 1.00 50.75 160 SER A O 1
ATOM 1229 N N . ASP A 1 161 ? 17.506 3.253 25.312 1.00 54.69 161 ASP A N 1
ATOM 1230 C CA . ASP A 1 161 ? 18.099 4.280 26.186 1.00 54.69 161 ASP A CA 1
ATOM 1231 C C . ASP A 1 161 ? 19.639 4.289 26.098 1.00 54.69 161 ASP A C 1
ATOM 1233 O O . ASP A 1 161 ? 20.307 5.164 26.650 1.00 54.69 161 ASP A O 1
ATOM 1237 N N . GLU A 1 162 ? 20.222 3.320 25.385 1.00 51.94 162 GLU A N 1
ATOM 1238 C CA . GLU A 1 162 ? 21.636 3.321 25.042 1.00 51.94 162 GLU A CA 1
ATOM 1239 C C . GLU A 1 162 ? 21.928 4.377 23.963 1.00 51.94 162 GLU A C 1
ATOM 1241 O O . GLU A 1 162 ? 21.203 4.454 22.961 1.00 51.94 162 GLU A O 1
ATOM 1246 N N . PRO A 1 163 ? 22.999 5.184 24.126 1.00 49.78 163 PRO A N 1
ATOM 1247 C CA . PRO A 1 163 ? 23.457 6.069 23.065 1.00 49.78 163 PRO A CA 1
ATOM 1248 C C . PRO A 1 163 ? 23.694 5.234 21.801 1.00 49.78 163 PRO A C 1
ATOM 1250 O O . PRO A 1 163 ? 24.187 4.108 21.913 1.00 49.78 163 PRO A O 1
ATOM 1253 N N . PRO A 1 164 ? 23.347 5.750 20.607 1.00 51.50 164 PRO A N 1
ATOM 1254 C CA . PRO A 1 164 ? 23.454 4.978 19.383 1.00 51.50 164 PRO A CA 1
ATOM 1255 C C . PRO A 1 164 ? 24.885 4.469 19.252 1.00 51.50 164 PRO A C 1
ATOM 1257 O O . PRO A 1 164 ? 25.831 5.252 19.133 1.00 51.50 164 PRO A O 1
ATOM 1260 N N . ILE A 1 165 ? 25.047 3.145 19.280 1.00 52.84 165 ILE A N 1
ATOM 1261 C CA . ILE A 1 165 ? 26.271 2.530 18.795 1.00 52.84 165 ILE A CA 1
ATOM 1262 C C . ILE A 1 165 ? 26.343 2.971 17.339 1.00 52.84 165 ILE A C 1
ATOM 1264 O O . ILE A 1 165 ? 25.477 2.616 16.539 1.00 52.84 165 ILE A O 1
ATOM 1268 N N . VAL A 1 166 ? 27.339 3.791 17.008 1.00 51.62 166 VAL A N 1
ATOM 1269 C CA . VAL A 1 166 ? 27.667 4.140 15.626 1.00 51.62 166 VAL A CA 1
ATOM 1270 C C . VAL A 1 166 ? 28.177 2.858 14.969 1.00 51.62 166 VAL A C 1
ATOM 1272 O O . VAL A 1 166 ? 29.374 2.625 14.836 1.00 51.62 166 VAL A O 1
ATOM 1275 N N . SER A 1 167 ? 27.258 1.955 14.634 1.00 52.03 167 SER A N 1
ATOM 1276 C CA . SER A 1 167 ? 27.533 0.861 13.727 1.00 52.03 167 SER A CA 1
ATOM 1277 C C . SER A 1 167 ? 27.479 1.476 12.343 1.00 52.03 167 SER A C 1
ATOM 1279 O O . SER A 1 167 ? 26.446 2.043 11.975 1.00 52.03 167 SER A O 1
ATOM 1281 N N . ASN A 1 168 ? 28.579 1.394 11.598 1.00 50.81 168 ASN A N 1
ATOM 1282 C CA . ASN A 1 168 ? 28.602 1.769 10.191 1.00 50.81 168 ASN A CA 1
ATOM 1283 C C . ASN A 1 168 ? 27.416 1.100 9.497 1.00 50.81 168 ASN A C 1
ATOM 1285 O O . ASN A 1 168 ? 27.378 -0.123 9.348 1.00 50.81 168 ASN A O 1
ATOM 1289 N N . SER A 1 169 ? 26.424 1.918 9.154 1.00 43.19 169 SER A N 1
ATOM 1290 C CA . SER A 1 169 ? 25.213 1.473 8.490 1.00 43.19 169 SER A CA 1
ATOM 1291 C C . SER A 1 169 ? 25.607 0.684 7.247 1.00 43.19 169 SER A C 1
ATOM 1293 O O . SER A 1 169 ? 26.380 1.162 6.419 1.00 43.19 169 SER A O 1
ATOM 1295 N N . SER A 1 170 ? 25.062 -0.521 7.085 1.00 45.59 170 SER A N 1
ATOM 1296 C CA . SER A 1 170 ? 25.219 -1.292 5.844 1.00 45.59 170 SER A CA 1
ATOM 1297 C C . SER A 1 170 ? 24.426 -0.686 4.674 1.00 45.59 170 SER A C 1
ATOM 1299 O O . SER A 1 170 ? 24.363 -1.280 3.600 1.00 45.59 170 SER A O 1
ATOM 1301 N N . ILE A 1 171 ? 23.798 0.478 4.881 1.00 42.50 171 ILE A N 1
ATOM 1302 C CA . ILE A 1 171 ? 23.042 1.237 3.889 1.00 42.50 171 ILE A CA 1
ATOM 1303 C C . ILE A 1 171 ? 23.935 2.388 3.384 1.00 42.50 171 ILE A C 1
ATOM 1305 O O . ILE A 1 171 ? 24.128 3.364 4.114 1.00 42.50 171 ILE A O 1
ATOM 1309 N N . PRO A 1 172 ? 24.456 2.318 2.143 1.00 47.72 172 PRO A N 1
ATOM 1310 C CA . PRO A 1 172 ? 25.509 3.219 1.661 1.00 47.72 172 PRO A CA 1
ATOM 1311 C C . PRO A 1 172 ? 25.145 4.708 1.603 1.00 47.72 172 PRO A C 1
ATOM 1313 O O . PRO A 1 172 ? 26.041 5.537 1.571 1.00 47.72 172 PRO A O 1
ATOM 1316 N N . PHE A 1 173 ? 23.857 5.067 1.569 1.00 53.16 173 PHE A N 1
ATOM 1317 C CA . PHE A 1 173 ? 23.419 6.459 1.383 1.00 53.16 173 PHE A CA 1
ATOM 1318 C C . PHE A 1 173 ? 23.202 7.241 2.689 1.00 53.16 173 PHE A C 1
ATOM 1320 O O . PHE A 1 173 ? 22.803 8.397 2.637 1.00 53.16 173 PHE A O 1
ATOM 1327 N N . LEU A 1 174 ? 23.425 6.624 3.856 1.00 39.38 174 LEU A N 1
ATOM 1328 C CA . LEU A 1 174 ? 23.342 7.299 5.163 1.00 39.38 174 LEU A CA 1
ATOM 1329 C C . LEU A 1 174 ? 24.723 7.691 5.717 1.00 39.38 174 LEU A C 1
ATOM 1331 O O . LEU A 1 174 ? 24.853 7.976 6.903 1.00 39.38 174 LEU A O 1
ATOM 1335 N N . ILE A 1 175 ? 25.750 7.676 4.865 1.00 41.09 175 ILE A N 1
ATOM 1336 C CA . ILE A 1 175 ? 27.108 8.126 5.175 1.00 41.09 175 ILE A CA 1
ATOM 1337 C C . ILE A 1 175 ? 27.396 9.349 4.292 1.00 41.09 175 ILE A C 1
ATOM 1339 O O . ILE A 1 175 ? 28.167 9.260 3.343 1.00 41.09 175 ILE A O 1
ATOM 1343 N N . GLU A 1 176 ? 26.732 10.470 4.574 1.00 36.31 176 GLU A N 1
ATOM 1344 C CA . GLU A 1 176 ? 27.140 11.813 4.129 1.00 36.31 176 GLU A CA 1
ATOM 1345 C C . GLU A 1 176 ? 26.986 12.807 5.282 1.00 36.31 176 GLU A C 1
ATOM 1347 O O . GLU A 1 176 ? 25.927 12.773 5.954 1.00 36.31 176 GLU A O 1
#